Protein AF-A0A5C1B9N8-F1 (afdb_monomer)

Solvent-accessible surface area (backbone atoms only — not comparable to full-atom values): 8175 Å² total; per-residue (Å²): 135,77,63,72,72,57,41,54,53,52,47,54,30,50,49,46,32,36,42,56,24,44,40,38,94,44,55,89,38,58,19,61,51,33,62,48,45,77,75,27,66,92,43,95,54,34,45,59,51,50,43,52,50,53,48,47,37,36,67,51,61,40,86,50,93,94,52,100,62,68,47,25,81,35,67,55,45,78,42,81,78,47,52,44,60,93,49,88,65,59,60,92,45,20,37,51,34,40,38,32,34,30,32,67,98,68,42,79,45,75,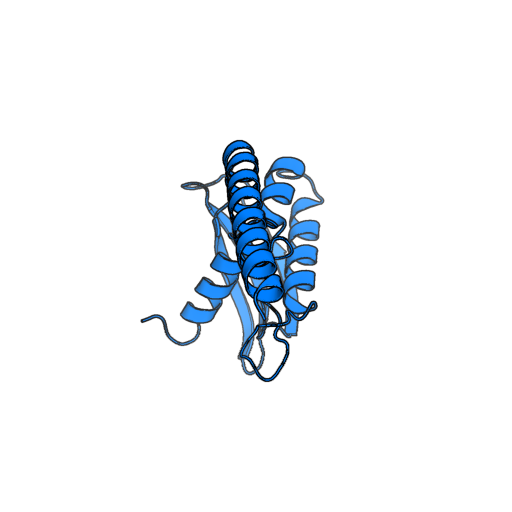50,72,43,70,27,47,44,59,51,7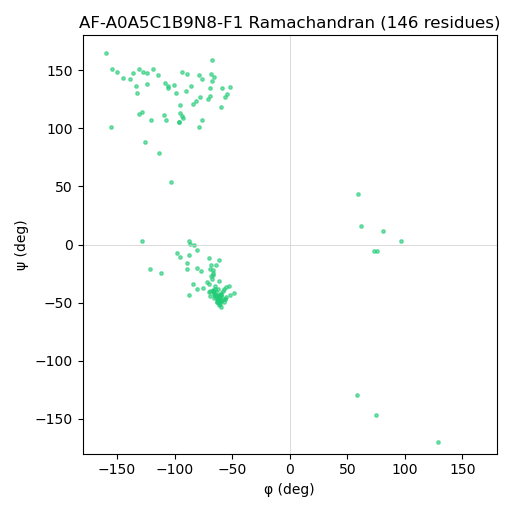4,67,51,50,53,51,42,30,50,52,13,48,54,50,31,54,52,50,54,50,52,53,58,54,54,67,72,76,112

Sequence (148 aa):
MLHGMEAYVQVFESVLGMALGTWFTDLGLGSDLSDLYWRYKGSPWFERLVMMEMIRLSSIPRVQNGFDAPSTPFLAVNRIDSVKVPSFDLKGQKLGIEVRFDLEGMGLWEHVLSVFVSTPEQLARDREQARFHNDKIKRIEGEYAKRE

Secondary structure (DSSP, 8-state):
---THHHHHHHHHHHHHSBTT--TT-TT-SBSHHHHHHHHTTSTTHHHHHHHHHHHHHHS-B--TT-SS-B-TTTTEEEEEEEE-S----BTTEEEEEEEEEETTTEEEEEEEEEE---HHHHHHHHHHHHHHHHHHHHHHHHHTT--

Mean predicted aligned error: 4.63 Å

Structure (mmCIF, N/CA/C/O backbone):
data_AF-A0A5C1B9N8-F1
#
_entry.id   AF-A0A5C1B9N8-F1
#
loop_
_atom_site.group_PDB
_atom_site.id
_atom_site.type_symbol
_atom_site.label_atom_id
_atom_site.label_alt_id
_atom_site.label_comp_id
_atom_site.label_asym_id
_atom_site.label_entity_id
_atom_site.label_seq_id
_atom_site.pdbx_PDB_ins_code
_atom_site.Cartn_x
_atom_site.Cartn_y
_atom_site.Cartn_z
_atom_site.occupancy
_atom_site.B_iso_or_equiv
_atom_site.auth_seq_id
_atom_site.auth_comp_id
_atom_site.auth_asym_id
_atom_site.auth_atom_id
_atom_site.pdbx_PDB_model_num
ATOM 1 N N . MET A 1 1 ? 8.719 -21.807 0.469 1.00 52.25 1 MET A N 1
ATOM 2 C CA . MET A 1 1 ? 8.763 -21.099 -0.825 1.00 52.25 1 MET A CA 1
ATOM 3 C C . MET A 1 1 ? 7.313 -20.893 -1.226 1.00 52.25 1 MET A C 1
ATOM 5 O O . MET A 1 1 ? 6.574 -21.867 -1.175 1.00 52.25 1 MET A O 1
ATOM 9 N N . LEU A 1 2 ? 6.884 -19.650 -1.453 1.00 63.34 2 LEU A N 1
ATOM 10 C CA . LEU A 1 2 ? 5.508 -19.350 -1.866 1.00 63.34 2 LEU A CA 1
ATOM 11 C C . LEU A 1 2 ? 5.435 -19.466 -3.391 1.00 63.34 2 LEU A C 1
ATOM 13 O O . LEU A 1 2 ? 6.359 -19.033 -4.081 1.00 63.34 2 LEU A O 1
ATOM 17 N N . HIS A 1 3 ? 4.383 -20.097 -3.906 1.00 72.12 3 HIS A N 1
ATOM 18 C CA . HIS A 1 3 ? 4.234 -20.402 -5.330 1.00 72.12 3 HIS A CA 1
ATOM 19 C C . HIS A 1 3 ? 2.855 -19.974 -5.836 1.00 72.12 3 HIS A C 1
ATOM 21 O O . HIS A 1 3 ? 1.875 -19.986 -5.092 1.00 72.12 3 HIS A O 1
ATOM 27 N N . GLY A 1 4 ? 2.772 -19.622 -7.122 1.00 80.94 4 GLY A N 1
ATOM 28 C CA . GLY A 1 4 ? 1.508 -19.275 -7.771 1.00 80.94 4 GLY A CA 1
ATOM 29 C C . GLY A 1 4 ? 0.803 -18.095 -7.095 1.00 80.94 4 GLY A C 1
ATOM 30 O O . GLY A 1 4 ? 1.414 -17.059 -6.847 1.00 80.94 4 GLY A O 1
ATOM 31 N N . MET A 1 5 ? -0.483 -18.259 -6.781 1.00 84.81 5 MET A N 1
ATOM 32 C CA . MET A 1 5 ? -1.338 -17.183 -6.261 1.00 84.81 5 MET A CA 1
ATOM 33 C C . MET A 1 5 ? -0.887 -16.589 -4.932 1.00 84.81 5 MET A C 1
ATOM 35 O O . MET A 1 5 ? -1.068 -15.396 -4.698 1.00 84.81 5 MET A O 1
ATOM 39 N N . GLU A 1 6 ? -0.259 -17.389 -4.079 1.00 87.06 6 GLU A N 1
ATOM 40 C CA . GLU A 1 6 ? 0.223 -16.919 -2.781 1.00 87.06 6 GLU A CA 1
ATOM 41 C C . GLU A 1 6 ? 1.367 -15.908 -2.930 1.00 87.06 6 GLU A C 1
ATOM 43 O O . GLU A 1 6 ? 1.502 -14.996 -2.113 1.00 87.06 6 GLU A O 1
ATOM 48 N N . ALA A 1 7 ? 2.156 -16.021 -4.006 1.00 89.00 7 ALA A N 1
ATOM 49 C CA . ALA A 1 7 ? 3.206 -15.056 -4.307 1.00 89.00 7 ALA A CA 1
ATOM 50 C C . ALA A 1 7 ? 2.615 -13.681 -4.653 1.00 89.00 7 ALA A C 1
ATOM 52 O O . ALA A 1 7 ? 3.131 -12.667 -4.188 1.00 89.00 7 ALA A O 1
ATOM 53 N N . TYR A 1 8 ? 1.504 -13.630 -5.397 1.00 91.25 8 TYR A N 1
ATOM 54 C CA . TYR A 1 8 ? 0.820 -12.368 -5.697 1.00 91.25 8 TYR A CA 1
ATOM 55 C C . TYR A 1 8 ? 0.286 -11.695 -4.436 1.00 91.25 8 TYR A C 1
ATOM 57 O O . TYR A 1 8 ? 0.524 -10.505 -4.244 1.00 91.25 8 TYR A O 1
ATOM 65 N N . VAL A 1 9 ? -0.358 -12.454 -3.543 1.00 95.00 9 VAL A N 1
ATOM 66 C CA . VAL A 1 9 ? -0.842 -11.924 -2.257 1.00 95.00 9 VAL A CA 1
ATOM 67 C C . VAL A 1 9 ? 0.310 -11.313 -1.464 1.00 95.00 9 VAL A C 1
ATOM 69 O O . VAL A 1 9 ? 0.229 -10.154 -1.058 1.00 95.00 9 VAL A O 1
ATOM 72 N N . GLN A 1 10 ? 1.418 -12.045 -1.318 1.00 94.00 10 GLN A N 1
ATOM 73 C CA . GLN A 1 10 ? 2.592 -11.545 -0.607 1.00 94.00 10 GLN A CA 1
ATOM 74 C C . GLN A 1 10 ? 3.148 -10.267 -1.248 1.00 94.00 10 GLN A C 1
ATOM 76 O O . GLN A 1 10 ? 3.496 -9.328 -0.528 1.00 94.00 10 GLN A O 1
ATOM 81 N N . VAL A 1 11 ? 3.240 -10.214 -2.581 1.00 93.75 11 VAL A N 1
ATOM 82 C CA . VAL A 1 11 ? 3.715 -9.027 -3.305 1.00 93.75 11 VAL A CA 1
ATOM 83 C C . VAL A 1 11 ? 2.800 -7.838 -3.031 1.00 93.75 11 VAL A C 1
ATOM 85 O O . VAL A 1 11 ? 3.294 -6.784 -2.632 1.00 93.75 11 VAL A O 1
ATOM 88 N N . PHE A 1 12 ? 1.483 -8.000 -3.174 1.00 96.75 12 PHE A N 1
ATOM 89 C CA . PHE A 1 12 ? 0.528 -6.916 -2.953 1.00 96.75 12 PHE A CA 1
ATOM 90 C C . PHE A 1 12 ? 0.582 -6.394 -1.516 1.00 96.75 12 PHE A C 1
ATOM 92 O O . PHE A 1 12 ? 0.683 -5.184 -1.304 1.00 96.75 12 PHE A O 1
ATOM 99 N N . GLU A 1 13 ? 0.585 -7.291 -0.529 1.00 97.88 13 GLU A N 1
ATOM 100 C CA . GLU A 1 13 ? 0.672 -6.921 0.886 1.00 97.88 13 GLU A CA 1
ATOM 101 C C . GLU A 1 13 ? 1.999 -6.243 1.231 1.00 97.88 13 GLU A C 1
ATOM 103 O O . GLU A 1 13 ? 2.011 -5.256 1.967 1.00 97.88 13 GLU A O 1
ATOM 108 N N . SER A 1 14 ? 3.115 -6.731 0.683 1.00 96.00 14 SER A N 1
ATOM 109 C CA . SER A 1 14 ? 4.444 -6.165 0.948 1.00 96.00 14 SER A CA 1
ATOM 110 C C . SER A 1 14 ? 4.597 -4.780 0.329 1.00 96.00 14 SER A C 1
ATOM 112 O O . SER A 1 14 ? 5.092 -3.861 0.978 1.00 96.00 14 SER A O 1
ATOM 114 N N . VAL A 1 15 ? 4.146 -4.607 -0.916 1.00 95.81 15 VAL A N 1
ATOM 115 C CA . VAL A 1 15 ? 4.206 -3.322 -1.621 1.00 95.81 15 VAL A CA 1
ATOM 116 C C . VAL A 1 15 ? 3.329 -2.278 -0.932 1.00 95.81 15 VAL A C 1
ATOM 118 O O . VAL A 1 15 ? 3.779 -1.148 -0.750 1.00 95.81 15 VAL A O 1
ATOM 121 N N . LEU A 1 16 ? 2.105 -2.639 -0.536 1.00 98.00 16 LEU A N 1
ATOM 122 C CA . LEU A 1 16 ? 1.202 -1.720 0.161 1.00 98.00 16 LEU A CA 1
ATOM 123 C C . LEU A 1 16 ? 1.642 -1.437 1.604 1.00 98.00 16 LEU A C 1
ATOM 125 O O . LEU A 1 16 ? 1.424 -0.336 2.106 1.00 98.00 16 LEU A O 1
ATOM 129 N N . GLY A 1 17 ? 2.264 -2.411 2.273 1.00 97.81 17 GLY A N 1
ATOM 130 C CA . GLY A 1 17 ? 2.772 -2.254 3.636 1.00 97.81 17 GLY A CA 1
ATOM 131 C C . GLY A 1 17 ? 4.080 -1.463 3.727 1.00 97.81 17 GLY A C 1
ATOM 132 O O . GLY A 1 17 ? 4.383 -0.888 4.771 1.00 97.81 17 GLY A O 1
ATOM 133 N N . MET A 1 18 ? 4.863 -1.397 2.646 1.00 96.69 18 MET A N 1
ATOM 134 C CA . MET A 1 18 ? 6.100 -0.618 2.602 1.00 96.69 18 MET A CA 1
ATOM 135 C C . MET A 1 18 ? 5.788 0.865 2.391 1.00 96.69 18 MET A C 1
ATOM 137 O O . MET A 1 18 ? 5.540 1.297 1.268 1.00 96.69 18 MET A O 1
ATOM 141 N N . ALA A 1 19 ? 5.829 1.663 3.455 1.00 97.56 19 ALA A N 1
ATOM 142 C CA . ALA A 1 19 ? 5.463 3.073 3.381 1.00 97.56 19 ALA A CA 1
ATOM 143 C C . ALA A 1 19 ? 6.419 3.913 2.513 1.00 97.56 19 ALA A C 1
ATOM 145 O O . ALA A 1 19 ? 7.638 3.717 2.523 1.00 97.56 19 ALA A O 1
ATOM 146 N N . LEU A 1 20 ? 5.870 4.895 1.793 1.00 95.62 20 LEU A N 1
ATOM 147 C CA . LEU A 1 20 ? 6.641 5.811 0.952 1.00 95.62 20 LEU A CA 1
ATOM 148 C C . LEU A 1 20 ? 7.762 6.508 1.744 1.00 95.62 20 LEU A C 1
ATOM 150 O O . LEU A 1 20 ? 7.519 7.084 2.813 1.00 95.62 20 LEU A O 1
ATOM 154 N N . GLY A 1 21 ? 8.985 6.465 1.209 1.00 95.62 21 GLY A N 1
ATOM 155 C CA . GLY A 1 21 ? 10.160 7.128 1.785 1.00 95.62 21 GLY A CA 1
ATOM 156 C C . GLY A 1 21 ? 10.833 6.381 2.933 1.00 95.62 21 GLY A C 1
ATOM 157 O O . GLY A 1 21 ? 11.687 6.957 3.603 1.00 95.62 21 GLY A O 1
ATOM 158 N N . THR A 1 22 ? 10.465 5.118 3.167 1.00 96.44 22 THR A N 1
ATOM 159 C CA . THR A 1 22 ? 11.110 4.248 4.172 1.00 96.44 22 THR A CA 1
ATOM 160 C C . THR A 1 22 ? 12.205 3.351 3.593 1.00 96.44 22 THR A C 1
ATOM 162 O O . THR A 1 22 ? 12.984 2.761 4.339 1.00 96.44 22 THR A O 1
ATOM 165 N N . TRP A 1 23 ? 12.321 3.270 2.264 1.00 93.62 23 TRP A N 1
ATOM 166 C CA . TRP A 1 23 ? 13.356 2.487 1.598 1.00 93.62 23 TRP A CA 1
ATOM 167 C C . TRP A 1 23 ? 14.582 3.347 1.278 1.00 93.62 23 TRP A C 1
ATOM 169 O O . TRP A 1 23 ? 14.545 4.231 0.428 1.00 93.62 23 TRP A O 1
ATOM 179 N N . PHE A 1 24 ? 15.697 3.104 1.967 1.00 92.19 24 PHE A N 1
ATOM 180 C CA . PHE A 1 24 ? 16.845 4.015 1.933 1.00 92.19 24 PHE A CA 1
ATOM 181 C C . PHE A 1 24 ? 17.595 4.058 0.595 1.00 92.19 24 PHE A C 1
ATOM 183 O O . PHE A 1 24 ? 18.300 5.033 0.355 1.00 92.19 24 PHE A O 1
ATOM 190 N N . THR A 1 25 ? 17.496 3.047 -0.277 1.00 89.06 25 THR A N 1
ATOM 191 C CA . THR A 1 25 ? 18.171 3.118 -1.590 1.00 89.06 25 THR A CA 1
ATOM 192 C C . THR A 1 25 ? 17.381 3.952 -2.594 1.00 89.06 25 THR A C 1
ATOM 194 O O . THR A 1 25 ? 17.957 4.424 -3.567 1.00 89.06 25 THR A O 1
ATOM 197 N N . ASP A 1 26 ? 16.082 4.155 -2.358 1.00 89.12 26 ASP A N 1
ATOM 198 C CA . ASP A 1 26 ? 15.225 5.013 -3.171 1.00 89.12 26 ASP A CA 1
ATOM 199 C C . ASP A 1 26 ? 14.041 5.517 -2.334 1.00 89.12 26 ASP A C 1
ATOM 201 O O . ASP A 1 26 ? 13.048 4.823 -2.101 1.00 89.12 26 ASP A O 1
ATOM 205 N N . LEU A 1 27 ? 14.166 6.768 -1.889 1.00 92.69 27 LEU A N 1
ATOM 206 C CA . LEU A 1 27 ? 13.181 7.441 -1.046 1.00 92.69 27 LEU A CA 1
ATOM 207 C C . LEU A 1 27 ? 11.872 7.763 -1.792 1.00 92.69 27 LEU A C 1
ATOM 209 O O . LEU A 1 27 ? 10.891 8.140 -1.156 1.00 92.69 27 LEU A O 1
ATOM 213 N N . GLY A 1 28 ? 11.839 7.629 -3.121 1.00 89.88 28 GLY A N 1
ATOM 214 C CA . GLY A 1 28 ? 10.620 7.743 -3.920 1.00 89.88 28 GLY A CA 1
ATOM 215 C C . GLY A 1 28 ? 9.770 6.469 -3.922 1.00 89.88 28 GLY A C 1
ATOM 216 O O . GLY A 1 28 ? 8.675 6.471 -4.487 1.00 89.88 28 GLY A O 1
ATOM 217 N N . LEU A 1 29 ? 10.244 5.377 -3.307 1.00 89.00 29 LEU A N 1
ATOM 218 C CA . LEU A 1 29 ? 9.532 4.101 -3.283 1.00 89.00 29 LEU A CA 1
ATOM 219 C C . LEU A 1 29 ? 8.658 3.923 -2.050 1.00 89.00 29 LEU A C 1
ATOM 221 O O . LEU A 1 29 ? 8.991 4.337 -0.940 1.00 89.00 29 LEU A O 1
ATOM 225 N N . GLY A 1 30 ? 7.567 3.196 -2.278 1.00 93.38 30 GLY A N 1
ATOM 226 C CA . GLY A 1 30 ? 6.636 2.726 -1.262 1.00 93.38 30 GLY A CA 1
ATOM 227 C C . GLY A 1 30 ? 5.201 3.080 -1.612 1.00 93.38 30 GLY A C 1
ATOM 228 O O . GLY A 1 30 ? 4.905 3.496 -2.741 1.00 93.38 30 GLY A O 1
ATOM 229 N N . SER A 1 31 ? 4.332 2.864 -0.638 1.00 97.44 31 SER A N 1
ATOM 230 C CA . SER A 1 31 ? 2.914 3.146 -0.694 1.00 97.44 31 SER A CA 1
ATOM 231 C C . SER A 1 31 ? 2.515 4.246 0.281 1.00 97.44 31 SER A C 1
ATOM 233 O O . SER A 1 31 ? 3.058 4.343 1.383 1.00 97.44 31 SER A O 1
ATOM 235 N N . ASP A 1 3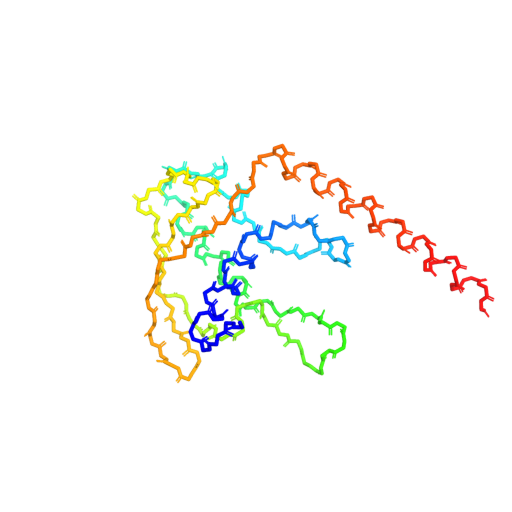2 ? 1.528 5.044 -0.110 1.00 97.69 32 ASP A N 1
ATOM 236 C CA . ASP A 1 32 ? 0.904 6.043 0.760 1.00 97.69 32 ASP A CA 1
ATOM 237 C C . ASP A 1 32 ? -0.184 5.449 1.672 1.00 97.69 32 ASP A C 1
ATOM 239 O O . ASP A 1 32 ? -0.768 6.171 2.479 1.00 97.69 32 ASP A O 1
ATOM 243 N N . LEU A 1 33 ? -0.465 4.138 1.597 1.00 98.56 33 LEU A N 1
ATOM 244 C CA . LEU A 1 33 ? -1.561 3.498 2.335 1.00 98.56 33 LEU A CA 1
ATOM 245 C C . LEU A 1 33 ? -1.546 3.802 3.842 1.00 98.56 33 LEU A C 1
ATOM 247 O O . LEU A 1 33 ? -2.596 4.095 4.414 1.00 98.56 33 LEU A O 1
ATOM 251 N N . SER A 1 34 ? -0.375 3.752 4.486 1.00 98.56 34 SER A N 1
ATOM 252 C CA . SER A 1 34 ? -0.270 4.028 5.926 1.00 98.56 34 SER A CA 1
ATOM 253 C C . SER A 1 34 ? -0.641 5.479 6.259 1.00 98.56 34 SER A C 1
ATOM 255 O O . SER A 1 34 ? -1.414 5.721 7.187 1.00 98.56 34 SER A O 1
ATOM 257 N N . ASP A 1 35 ? -0.167 6.454 5.478 1.00 98.44 35 ASP A N 1
ATOM 258 C CA . ASP A 1 35 ? -0.544 7.863 5.648 1.00 98.44 35 ASP A CA 1
ATOM 259 C C . ASP A 1 35 ? -2.029 8.091 5.354 1.00 98.44 35 ASP A C 1
ATOM 261 O O . ASP A 1 35 ? -2.706 8.802 6.102 1.00 98.44 35 ASP A O 1
ATOM 265 N N . LEU A 1 36 ? -2.552 7.469 4.293 1.00 98.56 36 LEU A N 1
ATOM 266 C CA . LEU A 1 36 ? -3.968 7.530 3.940 1.00 98.56 36 LEU A CA 1
ATOM 267 C C . LEU A 1 36 ? -4.839 6.979 5.071 1.00 98.56 36 LEU A C 1
ATOM 269 O O . LEU A 1 36 ? -5.856 7.586 5.405 1.00 98.56 36 LEU A O 1
ATOM 273 N N . TYR A 1 37 ? -4.432 5.873 5.697 1.00 98.62 37 TYR A N 1
ATOM 274 C CA . TYR A 1 37 ? -5.171 5.268 6.800 1.00 98.62 37 TYR A CA 1
ATOM 275 C C . TYR A 1 37 ? -5.276 6.224 7.986 1.00 98.62 37 TYR A C 1
ATOM 277 O O . TYR A 1 37 ? -6.377 6.514 8.450 1.00 98.62 37 TYR A O 1
ATOM 285 N N . TRP A 1 38 ? -4.160 6.783 8.455 1.00 98.25 38 TRP A N 1
ATOM 286 C CA . TRP A 1 38 ? -4.202 7.659 9.628 1.00 98.25 38 TRP A CA 1
ATOM 287 C C . TRP A 1 38 ? -4.917 8.985 9.378 1.00 98.25 38 TRP A C 1
ATOM 289 O O . TRP A 1 38 ? -5.493 9.539 10.313 1.00 98.25 38 TRP A O 1
ATOM 299 N N . ARG A 1 39 ? -4.925 9.477 8.134 1.00 97.88 39 ARG A N 1
ATOM 300 C CA . ARG A 1 39 ? -5.604 10.729 7.769 1.00 97.88 39 ARG A CA 1
ATOM 301 C C . ARG A 1 39 ? -7.091 10.556 7.472 1.00 97.88 39 ARG A C 1
ATOM 303 O O . ARG A 1 39 ? -7.859 11.474 7.740 1.00 97.88 39 ARG A O 1
ATOM 310 N N . TYR A 1 40 ? -7.489 9.418 6.904 1.00 98.19 40 TYR A N 1
ATOM 311 C CA . TYR A 1 40 ? -8.820 9.252 6.314 1.00 98.19 40 TYR A CA 1
ATOM 312 C C . TYR A 1 40 ? -9.593 8.025 6.809 1.00 98.19 40 TYR A C 1
ATOM 314 O O . TYR A 1 40 ? -10.704 7.816 6.331 1.00 98.19 40 TYR A O 1
ATOM 322 N N . LYS A 1 41 ? -9.096 7.213 7.753 1.00 96.38 41 LYS A N 1
ATOM 323 C CA . LYS A 1 41 ? -9.892 6.094 8.300 1.00 96.38 41 LYS A CA 1
ATOM 324 C C . LYS A 1 41 ? -11.270 6.564 8.790 1.00 96.38 41 LYS A C 1
ATOM 326 O O . LYS A 1 41 ? -11.388 7.603 9.437 1.00 96.38 41 LYS A O 1
ATOM 331 N N . GLY A 1 42 ? -12.316 5.810 8.456 1.00 93.19 42 GLY A N 1
ATOM 332 C CA . GLY A 1 42 ? -13.712 6.176 8.728 1.00 93.19 42 GLY A CA 1
ATOM 333 C C . GLY A 1 42 ? -14.297 7.258 7.808 1.00 93.19 42 GLY A C 1
ATOM 334 O O . GLY A 1 42 ? -15.490 7.539 7.885 1.00 93.19 42 GLY A O 1
ATOM 335 N N . SER A 1 43 ? -13.499 7.859 6.922 1.00 96.81 43 SER A N 1
ATOM 336 C CA . SER A 1 43 ? -13.978 8.796 5.904 1.00 96.81 43 SER A CA 1
ATOM 337 C C . SER A 1 43 ? -14.608 8.048 4.722 1.00 96.81 43 SER A C 1
ATOM 339 O O . SER A 1 43 ? -14.067 7.016 4.314 1.00 96.81 43 SER A O 1
ATOM 341 N N . PRO A 1 44 ? -15.651 8.603 4.069 1.00 95.81 44 PRO A N 1
ATOM 342 C CA . PRO A 1 44 ? -16.186 8.047 2.820 1.00 95.81 44 PRO A CA 1
ATOM 343 C C . PRO A 1 44 ? -15.164 8.032 1.668 1.00 95.81 44 PRO A C 1
ATOM 345 O O . PRO A 1 44 ? -15.387 7.382 0.652 1.00 95.81 44 PRO A O 1
ATOM 348 N N . TRP A 1 45 ? -14.041 8.743 1.807 1.00 96.88 45 TRP A N 1
ATOM 349 C CA . TRP A 1 45 ? -13.002 8.824 0.780 1.00 96.88 45 TRP A CA 1
ATOM 350 C C . TRP A 1 45 ? -11.933 7.737 0.886 1.00 96.88 45 TRP A C 1
ATOM 352 O O . TRP A 1 45 ? -11.189 7.549 -0.076 1.00 96.88 45 TRP A O 1
ATOM 362 N N . PHE A 1 46 ? -11.824 7.037 2.022 1.00 98.00 46 PHE A N 1
ATOM 363 C CA . PHE A 1 46 ? -10.682 6.157 2.277 1.00 98.00 46 PHE A CA 1
ATOM 364 C C . PHE A 1 46 ? -10.544 5.056 1.227 1.00 98.00 46 PHE A C 1
ATOM 366 O O . PHE A 1 46 ? -9.506 4.963 0.583 1.00 98.00 46 PHE A O 1
ATOM 373 N N . GLU A 1 47 ? -11.597 4.274 0.990 1.00 98.06 47 GLU A N 1
ATOM 374 C CA . GLU A 1 47 ? -11.568 3.170 0.022 1.00 98.06 47 GLU A CA 1
ATOM 375 C C . GLU A 1 47 ? -11.202 3.656 -1.386 1.00 98.06 47 GLU A C 1
ATOM 377 O O . GLU A 1 47 ? -10.398 3.036 -2.084 1.00 98.06 47 GLU A O 1
ATOM 382 N N . ARG A 1 48 ? -11.724 4.824 -1.786 1.00 98.06 48 ARG A N 1
ATOM 383 C CA . ARG A 1 48 ? -11.412 5.430 -3.083 1.00 98.06 48 ARG A CA 1
ATOM 384 C C . ARG A 1 48 ? -9.951 5.868 -3.173 1.00 98.06 48 ARG A C 1
ATOM 386 O O . ARG A 1 48 ? -9.338 5.687 -4.221 1.00 98.06 48 ARG A O 1
ATOM 393 N N . LEU A 1 49 ? -9.393 6.426 -2.100 1.00 98.56 49 LEU A N 1
ATOM 394 C CA . LEU A 1 49 ? -7.980 6.802 -2.027 1.00 98.56 49 LEU A CA 1
ATOM 395 C C . LEU A 1 49 ? -7.071 5.567 -2.074 1.00 98.56 49 LEU A C 1
ATOM 397 O O . LEU A 1 49 ? -6.095 5.574 -2.819 1.00 98.56 49 LEU A O 1
ATOM 401 N N . VAL A 1 50 ? -7.428 4.490 -1.368 1.00 98.38 50 VAL A N 1
ATOM 402 C CA . VAL A 1 50 ? -6.708 3.207 -1.437 1.00 98.38 50 VAL A CA 1
ATOM 403 C C . VAL A 1 50 ? -6.746 2.630 -2.853 1.00 98.38 50 VAL A C 1
ATOM 405 O O . VAL A 1 50 ? -5.716 2.204 -3.369 1.00 98.38 50 VAL A O 1
ATOM 408 N N . MET A 1 51 ? -7.899 2.674 -3.523 1.00 98.56 51 MET A N 1
ATOM 409 C CA . MET A 1 51 ? -8.012 2.250 -4.920 1.00 98.56 51 MET A CA 1
ATOM 410 C C . MET A 1 51 ? -7.102 3.071 -5.842 1.00 98.56 51 MET A C 1
ATOM 412 O O . MET A 1 51 ? -6.402 2.497 -6.670 1.00 98.56 51 MET A O 1
ATOM 416 N N . MET A 1 52 ? -7.076 4.401 -5.698 1.00 98.31 52 MET A N 1
ATOM 417 C CA . MET A 1 52 ? -6.185 5.259 -6.495 1.00 98.31 52 MET A CA 1
ATOM 418 C C . MET A 1 52 ? -4.710 4.951 -6.240 1.00 98.31 52 MET A C 1
ATOM 420 O O . MET A 1 52 ? -3.918 4.933 -7.180 1.00 98.31 52 MET A O 1
ATOM 424 N N . GLU A 1 53 ? -4.349 4.660 -4.994 1.00 98.00 53 GLU A N 1
ATOM 425 C CA . GLU A 1 53 ? -2.996 4.254 -4.639 1.00 98.00 53 GLU A CA 1
ATOM 426 C C . GLU A 1 53 ? -2.605 2.919 -5.292 1.00 98.00 53 GLU A C 1
ATOM 428 O O . GLU A 1 53 ? -1.533 2.804 -5.886 1.00 98.00 53 GLU A O 1
ATOM 433 N N . MET A 1 54 ? -3.491 1.923 -5.282 1.00 98.12 54 MET A N 1
ATOM 434 C CA . MET A 1 54 ? -3.239 0.662 -5.984 1.00 98.12 54 MET A CA 1
ATOM 435 C C . MET A 1 54 ? -3.165 0.855 -7.513 1.00 98.12 54 MET A C 1
ATOM 437 O O . MET A 1 54 ? -2.332 0.229 -8.170 1.00 98.12 54 MET A O 1
ATOM 441 N N . ILE A 1 55 ? -3.967 1.759 -8.096 1.00 97.69 55 ILE A N 1
ATOM 442 C CA . ILE A 1 55 ? -3.873 2.117 -9.525 1.00 97.69 55 ILE A CA 1
ATOM 443 C C . ILE A 1 55 ? -2.502 2.733 -9.822 1.00 97.69 55 ILE A C 1
ATOM 445 O O . ILE A 1 55 ? -1.847 2.332 -10.785 1.00 97.69 55 ILE A O 1
ATOM 449 N N . ARG A 1 56 ? -2.033 3.665 -8.982 1.00 96.06 56 ARG A N 1
ATOM 450 C CA . ARG A 1 56 ? -0.698 4.270 -9.099 1.00 96.06 56 ARG A CA 1
ATOM 451 C C . ARG A 1 56 ? 0.391 3.196 -9.086 1.00 96.06 56 ARG A C 1
ATOM 453 O O . ARG A 1 56 ? 1.265 3.206 -9.950 1.00 96.06 56 ARG A O 1
ATOM 460 N N . LEU A 1 57 ? 0.309 2.249 -8.153 1.00 95.50 57 LEU A N 1
ATOM 461 C CA . LEU A 1 57 ? 1.238 1.120 -8.029 1.00 95.50 57 LEU A CA 1
ATOM 462 C C . LEU A 1 57 ? 1.160 0.125 -9.199 1.00 95.50 57 LEU A C 1
ATOM 464 O O . LEU A 1 57 ? 2.127 -0.591 -9.442 1.00 95.50 57 LEU A O 1
ATOM 468 N N . SER A 1 58 ? 0.050 0.097 -9.935 1.00 95.31 58 SER A N 1
ATOM 469 C CA . SER A 1 58 ? -0.113 -0.727 -11.144 1.00 95.31 58 SER A CA 1
ATOM 470 C C . SER A 1 58 ? 0.336 -0.005 -12.414 1.00 95.31 58 SER A C 1
ATOM 472 O O . SER A 1 58 ? 0.650 -0.659 -13.399 1.00 95.31 58 SER A O 1
ATOM 474 N N . SER A 1 59 ? 0.393 1.331 -12.395 1.00 92.69 59 SER A N 1
ATOM 475 C CA . SER A 1 59 ? 0.558 2.148 -13.609 1.00 92.69 59 SER A CA 1
ATOM 476 C C . SER A 1 59 ? 1.896 2.872 -13.707 1.00 92.69 59 SER A C 1
ATOM 478 O O . SER A 1 59 ? 2.304 3.229 -14.808 1.00 92.69 59 SER A O 1
ATOM 480 N N . ILE A 1 60 ? 2.569 3.149 -12.585 1.00 88.94 60 ILE A N 1
ATOM 481 C CA . ILE A 1 60 ? 3.832 3.895 -12.591 1.00 88.94 60 ILE A CA 1
ATOM 482 C C . ILE A 1 60 ? 5.000 2.905 -12.568 1.00 88.94 60 ILE A C 1
ATOM 484 O O . ILE A 1 60 ? 5.262 2.301 -11.519 1.00 88.94 60 ILE A O 1
ATOM 488 N N . PRO A 1 61 ? 5.701 2.717 -13.702 1.00 84.06 61 PRO A N 1
ATOM 489 C CA . PRO A 1 61 ? 6.838 1.820 -13.762 1.00 84.06 61 PRO A CA 1
ATOM 490 C C . PRO A 1 61 ? 8.001 2.378 -12.946 1.00 84.06 61 PRO A C 1
ATOM 492 O O . PRO A 1 61 ? 8.221 3.589 -12.863 1.00 84.06 61 PRO A O 1
ATOM 495 N N . ARG A 1 62 ? 8.766 1.471 -12.351 1.00 77.31 62 ARG A N 1
ATOM 496 C CA . ARG A 1 62 ? 9.978 1.772 -11.598 1.00 77.31 62 ARG A CA 1
ATOM 497 C C . ARG A 1 62 ? 11.182 1.366 -12.430 1.00 77.31 62 ARG A C 1
ATOM 499 O O . ARG A 1 62 ? 11.204 0.288 -13.021 1.00 77.31 62 ARG A O 1
ATOM 506 N N . VAL A 1 63 ? 12.191 2.230 -12.456 1.00 68.12 63 VAL A N 1
ATOM 507 C CA . VAL A 1 63 ? 13.501 1.875 -13.000 1.00 68.12 63 VAL A CA 1
ATOM 508 C C . VAL A 1 63 ? 14.181 1.002 -11.953 1.00 68.12 63 VAL A C 1
ATOM 510 O O . VAL A 1 63 ? 14.548 1.483 -10.885 1.00 68.12 63 VAL A O 1
ATOM 513 N N . GLN A 1 64 ? 14.290 -0.296 -12.219 1.00 63.75 64 GLN A N 1
ATOM 514 C CA . GLN A 1 64 ? 15.067 -1.193 -11.374 1.00 63.75 64 GLN A CA 1
ATOM 515 C C . GLN A 1 64 ? 16.468 -1.336 -11.960 1.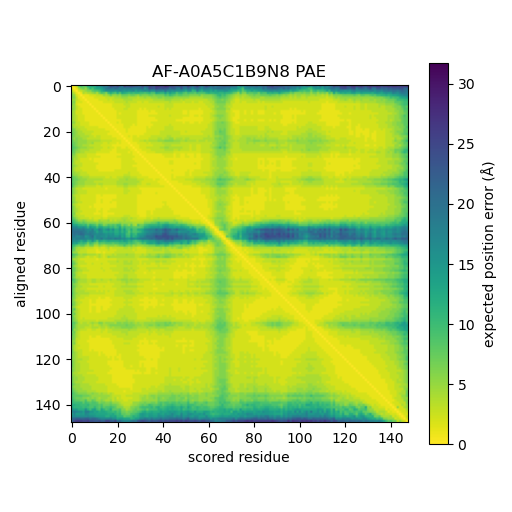00 63.75 64 GLN A C 1
ATOM 517 O O . GLN A 1 64 ? 16.636 -1.807 -13.083 1.00 63.75 64 GLN A O 1
ATOM 522 N N . ASN A 1 65 ? 17.480 -0.956 -11.182 1.00 58.50 65 ASN A N 1
ATOM 523 C CA . ASN A 1 65 ? 18.869 -1.227 -11.537 1.00 58.50 65 ASN A CA 1
ATOM 524 C C . ASN A 1 65 ? 19.057 -2.748 -11.672 1.00 58.50 65 ASN A C 1
ATOM 526 O O . ASN A 1 65 ? 18.854 -3.479 -10.704 1.00 58.50 65 ASN A O 1
ATOM 530 N N . GLY A 1 66 ? 19.429 -3.214 -12.867 1.00 57.66 66 GLY A N 1
ATOM 531 C CA . GLY A 1 66 ? 19.680 -4.632 -13.152 1.00 57.66 66 GLY A CA 1
ATOM 532 C C . GLY A 1 66 ? 18.518 -5.419 -13.771 1.00 57.66 66 GLY A C 1
ATOM 533 O O . GLY A 1 66 ? 18.685 -6.615 -13.990 1.00 57.66 66 GLY A O 1
ATOM 534 N N . PHE A 1 67 ? 17.379 -4.787 -14.079 1.00 59.38 67 PHE A N 1
ATOM 535 C CA . PHE A 1 67 ? 16.343 -5.380 -14.935 1.00 59.38 67 PHE A CA 1
ATOM 536 C C . PHE A 1 67 ? 16.317 -4.686 -16.300 1.00 59.38 67 PHE A C 1
ATOM 538 O O . PHE A 1 67 ? 16.406 -3.462 -16.377 1.00 59.38 67 PHE A O 1
ATOM 545 N N . ASP A 1 68 ? 16.154 -5.470 -17.368 1.00 59.50 68 ASP A N 1
ATOM 546 C CA . ASP A 1 68 ? 16.184 -4.977 -18.754 1.00 59.50 68 ASP A CA 1
ATOM 547 C C . ASP A 1 68 ? 14.982 -4.084 -19.115 1.00 59.50 68 ASP A C 1
ATOM 549 O O . ASP A 1 68 ? 15.035 -3.340 -20.095 1.00 59.50 68 ASP A O 1
ATOM 553 N N . ALA A 1 69 ? 13.898 -4.129 -18.328 1.00 69.88 69 ALA A N 1
ATOM 554 C CA . ALA A 1 69 ? 12.687 -3.349 -18.567 1.00 69.88 69 ALA A CA 1
ATOM 555 C C . ALA A 1 69 ? 12.101 -2.758 -17.268 1.00 69.88 69 ALA A C 1
ATOM 557 O O . ALA A 1 69 ? 12.094 -3.432 -16.233 1.00 69.88 69 ALA A O 1
ATOM 558 N N . PRO A 1 70 ? 11.561 -1.523 -17.309 1.00 73.19 70 PRO A N 1
ATOM 559 C CA . PRO A 1 70 ? 10.809 -0.951 -16.197 1.00 73.19 70 PRO A CA 1
ATOM 560 C C . PRO A 1 70 ? 9.599 -1.823 -15.837 1.00 73.19 70 PRO A C 1
ATOM 562 O O . PRO A 1 70 ? 8.847 -2.232 -16.720 1.00 73.19 70 PRO A O 1
ATOM 565 N N . SER A 1 71 ? 9.380 -2.065 -14.545 1.00 84.50 71 SER A N 1
ATOM 566 C CA . SER A 1 71 ? 8.263 -2.872 -14.038 1.00 84.50 71 SER A CA 1
ATOM 567 C C . SER A 1 71 ? 7.427 -2.080 -13.033 1.00 84.50 71 SER A C 1
ATOM 569 O O . SER A 1 71 ? 7.938 -1.208 -12.323 1.00 84.50 71 SER A O 1
ATOM 571 N N . THR A 1 72 ? 6.120 -2.334 -12.980 1.00 90.38 72 THR A N 1
ATOM 572 C CA . THR A 1 72 ? 5.240 -1.712 -11.983 1.00 90.38 72 THR A CA 1
ATOM 573 C C . THR A 1 72 ? 5.208 -2.583 -10.720 1.00 90.38 72 THR A C 1
ATOM 575 O O . THR A 1 72 ? 5.321 -3.807 -10.806 1.00 90.38 72 THR A O 1
ATOM 578 N N . PRO A 1 73 ? 5.071 -1.994 -9.518 1.00 91.62 73 PRO A N 1
ATOM 579 C CA . PRO A 1 73 ? 4.946 -2.760 -8.274 1.00 91.62 73 PRO A CA 1
ATOM 580 C C . PRO A 1 73 ? 3.848 -3.821 -8.293 1.00 91.62 73 PRO A C 1
ATOM 582 O O . PRO A 1 73 ? 4.003 -4.881 -7.693 1.00 91.62 73 PRO A O 1
ATOM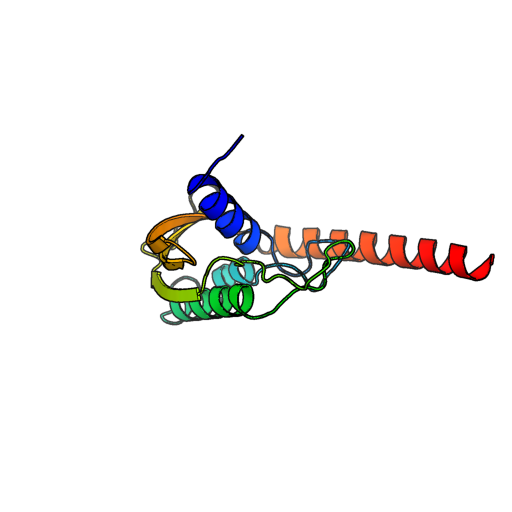 585 N N . PHE A 1 74 ? 2.740 -3.528 -8.972 1.00 93.12 74 PHE A N 1
ATOM 586 C CA . PHE A 1 74 ? 1.619 -4.439 -9.187 1.00 93.12 74 PHE A CA 1
ATOM 587 C C . PHE A 1 74 ? 1.655 -4.999 -10.619 1.00 93.12 74 PHE A C 1
ATOM 589 O O . PHE A 1 74 ? 0.676 -4.905 -11.349 1.00 93.12 74 PHE A O 1
ATOM 596 N N . LEU A 1 75 ? 2.793 -5.579 -11.023 1.00 88.94 75 LEU A N 1
ATOM 597 C CA . LEU A 1 75 ? 3.084 -5.955 -12.415 1.00 88.94 75 LEU A CA 1
ATOM 598 C C . LEU A 1 75 ? 1.969 -6.741 -13.121 1.00 88.94 75 LEU A C 1
ATOM 600 O O . LEU A 1 75 ? 1.680 -6.469 -14.276 1.00 88.94 75 LEU A O 1
ATOM 604 N N . ALA A 1 76 ? 1.339 -7.696 -12.435 1.00 91.00 76 ALA A N 1
ATOM 605 C CA . ALA A 1 76 ? 0.314 -8.552 -13.033 1.00 91.00 76 ALA A CA 1
ATOM 606 C C . ALA A 1 76 ? -1.109 -7.974 -12.963 1.00 91.00 76 ALA A C 1
ATOM 608 O O . ALA A 1 76 ? -2.051 -8.666 -13.332 1.00 91.00 76 ALA A O 1
ATOM 609 N N . VAL A 1 77 ? -1.308 -6.761 -12.439 1.00 95.75 77 VAL A N 1
ATOM 610 C CA . VAL A 1 77 ? -2.642 -6.163 -12.290 1.00 95.75 77 VAL A CA 1
ATOM 611 C C . VAL A 1 77 ? -2.964 -5.322 -13.522 1.00 95.75 77 VAL A C 1
ATOM 613 O O . VAL A 1 77 ? -2.438 -4.225 -13.691 1.00 95.75 77 VAL A O 1
ATOM 616 N N . ASN A 1 78 ? -3.889 -5.807 -14.351 1.00 95.25 78 ASN A N 1
ATOM 617 C CA . ASN A 1 78 ? -4.385 -5.082 -15.522 1.00 95.25 78 ASN A CA 1
ATOM 618 C C . ASN A 1 78 ? -5.445 -4.043 -15.149 1.00 95.25 78 ASN A C 1
ATOM 620 O O . ASN A 1 78 ? -5.506 -2.959 -15.734 1.00 95.25 78 ASN A O 1
ATOM 624 N N . ARG A 1 79 ? -6.316 -4.377 -14.189 1.00 96.88 79 ARG A N 1
ATOM 625 C CA . ARG A 1 79 ? -7.401 -3.495 -13.747 1.00 96.88 79 ARG A CA 1
ATOM 626 C C . ARG A 1 79 ? -7.743 -3.720 -12.284 1.00 96.88 79 ARG A C 1
ATOM 628 O O . ARG A 1 79 ? -7.676 -4.833 -11.774 1.00 96.88 79 ARG A O 1
ATOM 635 N N . ILE A 1 80 ? -8.164 -2.645 -11.628 1.00 97.88 80 ILE A N 1
ATOM 636 C CA . ILE A 1 80 ? -8.706 -2.679 -10.273 1.00 97.88 80 ILE A CA 1
ATOM 637 C C . ILE A 1 80 ? -10.196 -2.392 -10.371 1.00 97.88 80 ILE A C 1
ATOM 639 O O . ILE A 1 80 ? -10.584 -1.277 -10.716 1.00 97.88 80 ILE A O 1
ATOM 643 N N . ASP A 1 81 ? -11.017 -3.398 -10.085 1.00 97.19 81 ASP A N 1
ATOM 644 C CA . ASP A 1 81 ? -12.472 -3.307 -10.214 1.00 97.19 81 ASP A CA 1
ATOM 645 C C . ASP A 1 81 ? -13.099 -2.750 -8.935 1.00 97.19 81 ASP A C 1
ATOM 647 O O . ASP A 1 81 ? -13.973 -1.884 -8.995 1.00 97.19 81 ASP A O 1
ATOM 651 N N . SER A 1 82 ? -1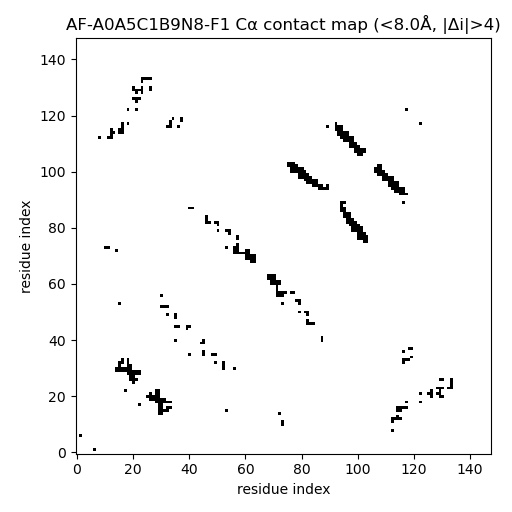2.649 -3.214 -7.765 1.00 97.94 82 SER A N 1
ATOM 652 C CA . SER A 1 82 ? -13.144 -2.708 -6.484 1.00 97.94 82 SER A CA 1
ATOM 653 C C . SER A 1 82 ? -12.150 -2.873 -5.342 1.00 97.94 82 SER A C 1
ATOM 655 O O . SER A 1 82 ? -11.383 -3.834 -5.305 1.00 97.94 82 SER A O 1
ATOM 657 N N . VAL A 1 83 ? -12.250 -1.961 -4.378 1.00 98.38 83 VAL A N 1
ATOM 658 C CA . VAL A 1 83 ? -11.567 -1.996 -3.083 1.00 98.38 83 VAL A CA 1
ATOM 659 C C . VAL A 1 83 ? -12.605 -1.695 -2.010 1.00 98.38 83 VAL A C 1
ATOM 661 O O . VAL A 1 83 ? -13.338 -0.716 -2.149 1.00 98.38 83 VAL A O 1
ATOM 664 N N . LYS A 1 84 ? -12.669 -2.520 -0.962 1.00 98.25 84 LYS A N 1
ATOM 665 C CA . LYS A 1 84 ? -13.532 -2.304 0.205 1.00 98.25 84 LYS A CA 1
ATOM 666 C C . LYS A 1 84 ? -12.781 -2.577 1.499 1.00 98.25 84 LYS A C 1
ATOM 668 O O . LYS A 1 84 ? -11.903 -3.435 1.554 1.00 98.25 84 LYS A O 1
ATOM 673 N N . VAL A 1 85 ? -13.136 -1.851 2.547 1.00 97.75 85 VAL A N 1
ATOM 674 C CA . VAL A 1 85 ? -12.514 -1.932 3.869 1.00 97.75 85 VAL A CA 1
ATOM 675 C C . VAL A 1 85 ? -13.638 -2.186 4.876 1.00 97.75 85 VAL A C 1
ATOM 677 O O . VAL A 1 85 ? -14.226 -1.241 5.402 1.00 97.75 85 VAL A O 1
ATOM 680 N N . PRO A 1 86 ? -13.985 -3.462 5.135 1.00 94.75 86 PRO A N 1
ATOM 681 C CA . PRO A 1 86 ? -15.170 -3.815 5.921 1.00 94.75 86 PRO A CA 1
ATOM 682 C C . PRO A 1 86 ? -15.060 -3.399 7.394 1.00 94.75 86 PRO A C 1
ATOM 684 O O . PRO A 1 86 ? -16.070 -3.196 8.065 1.00 94.75 86 PRO A O 1
ATOM 687 N N . SER A 1 87 ? -13.837 -3.268 7.909 1.00 96.25 87 SER A N 1
ATOM 688 C CA . SER A 1 87 ? -13.555 -2.678 9.214 1.00 96.25 87 SER A CA 1
ATOM 689 C C . SER A 1 87 ? -12.243 -1.902 9.158 1.00 96.25 87 SER A C 1
ATOM 691 O O . SER A 1 87 ? -11.283 -2.323 8.513 1.00 96.25 87 SER A O 1
ATOM 693 N N . PHE A 1 88 ? -12.203 -0.779 9.873 1.00 97.12 88 PHE A N 1
ATOM 694 C CA . PHE A 1 88 ? -10.993 0.013 10.084 1.00 97.12 88 PHE A CA 1
ATOM 695 C C . PHE A 1 88 ? -10.172 -0.471 11.287 1.00 97.12 88 PHE A C 1
ATOM 697 O O . PHE A 1 88 ? -9.137 0.116 11.589 1.00 97.12 88 PHE A O 1
ATOM 704 N N . ASP A 1 89 ? -10.610 -1.518 11.987 1.00 97.00 89 ASP A N 1
ATOM 705 C CA . ASP A 1 89 ? -9.882 -2.059 13.129 1.00 97.00 89 ASP A CA 1
ATOM 706 C C . ASP A 1 89 ? -8.612 -2.775 12.671 1.00 97.00 89 ASP A C 1
ATOM 708 O O . ASP A 1 89 ? -8.645 -3.713 11.870 1.00 97.00 89 ASP A O 1
ATOM 712 N N . LEU A 1 90 ? -7.474 -2.371 13.235 1.00 98.00 90 LEU A N 1
ATOM 713 C CA . LEU A 1 90 ? -6.201 -3.027 12.968 1.00 98.00 90 LEU A CA 1
ATOM 714 C C . LEU A 1 90 ? -6.034 -4.251 13.868 1.00 98.00 90 LEU A C 1
ATOM 716 O O . LEU A 1 90 ? -5.960 -4.132 15.093 1.00 98.00 90 LEU A O 1
ATOM 720 N N . LYS A 1 91 ? -5.866 -5.429 13.266 1.00 97.44 91 LYS A N 1
ATOM 721 C CA . LYS A 1 91 ? -5.499 -6.656 13.986 1.00 97.44 91 LYS A CA 1
ATOM 722 C C . LYS A 1 91 ? -3.992 -6.844 13.902 1.00 97.44 91 LYS A C 1
ATOM 724 O O . LYS A 1 91 ? -3.463 -7.172 12.847 1.00 97.44 91 LYS A O 1
ATOM 729 N N . GLY A 1 92 ? -3.284 -6.576 15.000 1.00 96.50 92 GLY A N 1
ATOM 730 C CA . GLY A 1 92 ? -1.817 -6.630 15.011 1.00 96.50 92 GLY A CA 1
ATOM 731 C C . GLY A 1 92 ? -1.181 -5.666 14.002 1.00 96.50 92 GLY A C 1
ATOM 732 O O . GLY A 1 92 ? -0.273 -6.060 13.279 1.00 96.50 92 GLY A O 1
ATOM 733 N N . GLN A 1 93 ? -1.693 -4.428 13.922 1.00 97.56 93 GLN A N 1
ATOM 734 C CA . GLN A 1 93 ? -1.314 -3.411 12.922 1.00 97.56 93 GLN A CA 1
ATOM 735 C C . GLN A 1 93 ? -1.611 -3.797 11.464 1.00 97.56 93 GLN A C 1
ATOM 737 O O . GLN A 1 93 ? -1.115 -3.146 10.552 1.00 97.56 93 GLN A O 1
ATOM 742 N N . LYS A 1 94 ? -2.441 -4.815 11.216 1.00 98.31 94 LYS A N 1
ATOM 743 C CA . LYS A 1 94 ? -2.869 -5.173 9.863 1.00 98.31 94 LYS A CA 1
ATOM 744 C C . LYS A 1 94 ? -4.312 -4.766 9.594 1.00 98.31 94 LYS A C 1
ATOM 746 O O . LYS A 1 94 ? -5.190 -5.016 10.422 1.00 98.31 94 LYS A O 1
ATOM 751 N N . LEU A 1 95 ? -4.531 -4.162 8.432 1.00 98.56 95 LEU A N 1
ATOM 752 C CA . LEU A 1 95 ? -5.830 -3.778 7.898 1.00 98.56 95 LEU A CA 1
ATOM 753 C C . LEU A 1 95 ? -6.305 -4.828 6.889 1.00 98.56 95 LEU A C 1
ATOM 755 O O . LEU A 1 95 ? -5.558 -5.198 5.983 1.00 98.56 95 LEU A O 1
ATOM 759 N N . GLY A 1 96 ? -7.548 -5.284 7.043 1.00 98.50 96 GLY A N 1
ATOM 760 C CA . GLY A 1 96 ? -8.209 -6.138 6.060 1.00 98.50 96 GLY A CA 1
ATOM 761 C C . GLY A 1 96 ? -8.774 -5.307 4.910 1.00 98.50 96 GLY A C 1
ATOM 762 O O . GLY A 1 96 ? -9.564 -4.395 5.152 1.00 98.50 96 GLY A O 1
ATOM 763 N N . ILE A 1 97 ? -8.380 -5.619 3.676 1.00 98.62 97 ILE A N 1
ATOM 764 C CA . ILE A 1 97 ? -8.832 -4.922 2.468 1.00 98.62 97 ILE A CA 1
ATOM 765 C C . ILE A 1 97 ? -9.352 -5.958 1.474 1.00 98.62 97 ILE A C 1
ATOM 767 O O . ILE A 1 97 ? -8.588 -6.774 0.963 1.00 98.62 97 ILE A O 1
ATOM 771 N N . GLU A 1 98 ? -10.647 -5.924 1.188 1.00 98.62 98 GLU A N 1
ATOM 772 C CA . GLU A 1 98 ? -11.254 -6.747 0.145 1.00 98.62 98 GLU A CA 1
ATOM 773 C C . GLU A 1 98 ? -10.951 -6.123 -1.216 1.00 98.62 98 GLU A C 1
ATOM 775 O O . GLU A 1 98 ? -11.210 -4.937 -1.445 1.00 98.62 98 GLU A O 1
ATOM 780 N N . VAL A 1 99 ? -10.402 -6.920 -2.126 1.00 98.50 99 VAL A N 1
ATOM 781 C CA . VAL A 1 99 ? -10.006 -6.474 -3.458 1.00 98.50 99 VAL A CA 1
ATOM 782 C C . VAL A 1 99 ? -10.600 -7.361 -4.535 1.00 98.50 99 VAL A C 1
ATOM 784 O O . VAL A 1 99 ? -10.766 -8.567 -4.355 1.00 98.50 99 VAL A O 1
ATOM 787 N N . ARG A 1 100 ? -10.878 -6.739 -5.679 1.00 98.31 100 ARG A N 1
ATOM 788 C CA . ARG A 1 100 ? -11.241 -7.410 -6.924 1.00 98.31 100 ARG A CA 1
ATOM 789 C C . ARG A 1 100 ? -10.378 -6.839 -8.037 1.00 98.31 100 ARG A C 1
ATOM 791 O O . ARG A 1 100 ? -10.514 -5.660 -8.375 1.00 98.31 100 ARG A O 1
ATOM 798 N N . PHE A 1 101 ? -9.481 -7.658 -8.567 1.00 97.81 101 PHE A N 1
ATOM 799 C CA . PHE A 1 101 ? -8.521 -7.289 -9.603 1.00 97.81 101 PHE A CA 1
ATOM 800 C C . PHE A 1 101 ? -8.749 -8.122 -10.861 1.00 97.81 101 PHE A C 1
ATOM 802 O O . PHE A 1 101 ? -9.186 -9.264 -10.783 1.00 97.81 101 PHE A O 1
ATOM 809 N N . ASP A 1 102 ? -8.418 -7.560 -12.014 1.00 97.06 102 ASP A N 1
ATOM 810 C CA . ASP A 1 102 ? -8.190 -8.317 -13.241 1.00 97.06 102 ASP A CA 1
ATOM 811 C C . ASP A 1 102 ? -6.685 -8.566 -13.361 1.00 97.06 102 ASP A C 1
ATOM 813 O O . ASP A 1 102 ? -5.906 -7.613 -13.480 1.00 97.06 102 ASP A O 1
ATOM 817 N N . LEU A 1 103 ? -6.278 -9.829 -13.252 1.00 95.50 103 LEU A N 1
ATOM 818 C CA . LEU A 1 103 ? -4.883 -10.244 -13.279 1.00 95.50 103 LEU A CA 1
ATOM 819 C C . LEU A 1 103 ? -4.498 -10.797 -14.652 1.00 95.50 103 LEU A C 1
ATOM 821 O O . LEU A 1 103 ? -5.219 -11.598 -15.253 1.00 95.50 103 LEU A O 1
ATOM 825 N N . GLU A 1 104 ? -3.319 -10.414 -15.131 1.00 92.19 104 GLU A N 1
ATOM 826 C CA . GLU A 1 104 ? -2.778 -10.876 -16.403 1.00 92.19 104 GLU A CA 1
ATOM 827 C C . GLU A 1 104 ? -2.701 -12.409 -16.454 1.00 92.19 104 GLU A C 1
ATOM 829 O O . GLU A 1 104 ? -2.179 -13.065 -15.553 1.00 92.19 104 GLU A O 1
ATOM 834 N N . GLY A 1 105 ? -3.278 -12.990 -17.508 1.00 91.19 105 GLY A N 1
ATOM 835 C CA . GLY A 1 105 ? -3.313 -14.439 -17.723 1.00 91.19 105 GLY A CA 1
ATOM 836 C C . GLY A 1 105 ? -4.276 -15.222 -16.821 1.00 91.19 105 GLY A C 1
ATOM 837 O O . GLY A 1 105 ? -4.450 -16.418 -17.045 1.00 91.19 105 GLY A O 1
ATOM 838 N N . MET A 1 106 ? -4.925 -14.583 -15.842 1.00 91.38 106 MET A N 1
ATOM 839 C CA . MET A 1 106 ? -5.839 -15.246 -14.896 1.00 91.38 106 MET A CA 1
ATOM 840 C C . MET A 1 106 ? -7.256 -14.676 -14.910 1.00 91.38 106 MET A C 1
ATOM 842 O O . MET A 1 106 ? -8.199 -15.374 -14.538 1.00 91.38 106 MET A O 1
ATOM 846 N N . GLY A 1 107 ? -7.421 -13.443 -15.386 1.00 94.06 107 GLY A N 1
ATOM 847 C CA . GLY A 1 107 ? -8.699 -12.756 -15.386 1.00 94.06 107 GLY A CA 1
ATOM 848 C C . GLY A 1 107 ? -9.069 -12.275 -13.988 1.00 94.06 107 GLY A C 1
ATOM 849 O O . GLY A 1 107 ? -8.220 -11.911 -13.174 1.00 94.06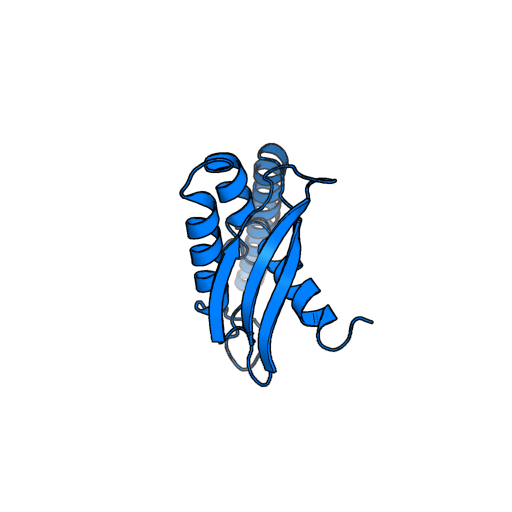 107 GLY A O 1
ATOM 850 N N . LEU A 1 108 ? -10.367 -12.279 -13.706 1.00 96.62 108 LEU A N 1
ATOM 851 C CA . LEU A 1 108 ? -10.897 -11.718 -12.477 1.00 96.62 108 LEU A CA 1
ATOM 852 C C . LEU A 1 108 ? -10.519 -12.547 -11.242 1.00 96.62 108 LEU A C 1
ATOM 854 O O . LEU A 1 108 ? -10.806 -13.741 -11.161 1.00 96.62 108 LEU A O 1
ATOM 858 N N . TRP A 1 109 ? -9.961 -11.874 -10.245 1.00 96.56 109 TRP A N 1
ATOM 859 C CA . TRP A 1 109 ? -9.515 -12.447 -8.989 1.00 96.56 109 TRP A CA 1
ATOM 860 C C . TRP A 1 109 ? -9.992 -11.609 -7.802 1.00 96.56 109 TRP A C 1
ATOM 862 O O . TRP A 1 109 ? -9.914 -10.380 -7.816 1.00 96.56 109 TRP A O 1
ATOM 872 N N . GLU A 1 110 ? -10.475 -12.285 -6.761 1.00 97.56 110 GLU A N 1
ATOM 873 C CA . GLU A 1 110 ? -10.973 -11.674 -5.528 1.00 97.56 110 GLU A CA 1
ATOM 874 C C . GLU A 1 110 ? -10.224 -12.230 -4.318 1.00 97.56 110 GLU A C 1
ATOM 876 O O . GLU A 1 110 ? -9.962 -13.434 -4.229 1.00 97.56 110 GLU A O 1
ATOM 881 N N . HIS A 1 111 ? -9.874 -11.353 -3.376 1.00 97.44 111 HIS A N 1
ATOM 882 C CA . HIS A 1 111 ? -9.171 -11.743 -2.157 1.00 97.44 111 HIS A CA 1
ATOM 883 C C . HIS A 1 111 ? -9.318 -10.705 -1.046 1.00 97.44 111 HIS A C 1
ATOM 885 O O . HIS A 1 111 ? -9.678 -9.556 -1.295 1.00 97.44 111 HIS A O 1
ATOM 891 N N . VAL A 1 112 ? -8.982 -11.100 0.183 1.00 98.12 112 VAL A N 1
ATOM 892 C CA . VAL A 1 112 ? -8.844 -10.180 1.316 1.00 98.12 112 VAL A CA 1
ATOM 893 C C . VAL A 1 112 ? -7.366 -10.040 1.648 1.00 98.12 112 VAL A C 1
ATOM 895 O O . VAL A 1 112 ? -6.763 -10.962 2.186 1.00 98.12 112 VAL A O 1
ATOM 898 N N . LEU A 1 113 ? -6.785 -8.889 1.326 1.00 98.38 113 LEU A N 1
ATOM 899 C CA . LEU A 1 113 ? -5.413 -8.556 1.694 1.00 98.38 113 LEU A CA 1
ATOM 900 C C . LEU A 1 113 ? -5.346 -8.185 3.178 1.00 98.38 113 LEU A C 1
ATOM 902 O O . LEU A 1 113 ? -6.224 -7.497 3.700 1.00 98.38 113 LEU A O 1
ATOM 906 N N . SER A 1 114 ? -4.275 -8.593 3.845 1.00 98.25 114 SER A N 1
ATOM 907 C CA . SER A 1 114 ? -3.972 -8.292 5.241 1.00 98.25 114 SER A CA 1
ATOM 908 C C . SER A 1 114 ? -2.734 -7.395 5.327 1.00 98.25 114 SER A C 1
ATOM 910 O O . SER A 1 114 ? -1.629 -7.842 5.653 1.00 98.25 114 SER A O 1
ATOM 912 N N . VAL A 1 115 ? -2.917 -6.101 5.077 1.00 98.56 115 VAL A N 1
ATOM 913 C CA . VAL A 1 115 ? -1.811 -5.162 4.860 1.00 98.56 115 VAL A CA 1
ATOM 914 C C . VAL A 1 115 ? -1.342 -4.510 6.156 1.00 98.56 115 VAL A C 1
ATOM 916 O O . VAL A 1 115 ? -2.156 -4.011 6.929 1.00 98.56 115 VAL A O 1
ATOM 919 N N . PHE A 1 116 ? -0.029 -4.480 6.394 1.00 98.50 116 PHE A N 1
ATOM 920 C CA . PHE A 1 116 ? 0.551 -3.788 7.546 1.00 98.50 116 PHE A CA 1
ATOM 921 C C . PHE A 1 116 ? 0.412 -2.265 7.414 1.00 98.50 116 PHE A C 1
ATOM 923 O O . PHE A 1 116 ? 0.688 -1.697 6.362 1.00 98.50 116 PHE A O 1
ATOM 930 N N . VAL A 1 117 ? 0.005 -1.611 8.498 1.00 98.56 117 VAL A N 1
ATOM 931 C CA . VAL A 1 117 ? -0.179 -0.164 8.588 1.00 98.56 117 VAL A CA 1
ATOM 932 C C . VAL A 1 117 ? 0.727 0.372 9.688 1.00 98.56 117 VAL A C 1
ATOM 934 O O . VAL A 1 117 ? 0.450 0.184 10.876 1.00 98.56 117 VAL A O 1
ATOM 937 N N . SER A 1 118 ? 1.795 1.061 9.291 1.00 98.38 118 SER A N 1
ATOM 938 C CA . SER A 1 118 ? 2.737 1.666 10.232 1.00 98.38 118 SER A CA 1
ATOM 939 C C . SER A 1 118 ? 2.081 2.809 11.002 1.00 98.38 118 SER A C 1
ATOM 941 O O . SER A 1 118 ? 1.329 3.599 10.427 1.00 98.38 118 SER A O 1
ATOM 943 N N . THR A 1 119 ? 2.372 2.942 12.297 1.00 98.44 119 THR A N 1
ATOM 944 C CA . THR A 1 119 ? 1.904 4.084 13.103 1.00 98.44 119 THR A CA 1
ATOM 945 C C . THR A 1 119 ? 2.575 5.390 12.656 1.00 98.44 119 THR A C 1
ATOM 947 O O . THR A 1 119 ? 3.657 5.347 12.064 1.00 98.44 119 THR A O 1
ATOM 950 N N . PRO A 1 120 ? 1.998 6.570 12.953 1.00 98.44 120 PRO A N 1
ATOM 951 C CA . PRO A 1 120 ? 2.617 7.849 12.599 1.00 98.44 120 PRO A CA 1
ATOM 952 C C . PRO A 1 120 ? 4.045 8.005 13.144 1.00 98.44 120 PRO A C 1
ATOM 954 O O . PRO A 1 120 ? 4.920 8.531 12.459 1.00 98.44 120 PRO A O 1
ATOM 957 N N . GLU A 1 121 ? 4.306 7.494 14.347 1.00 98.31 121 GLU A N 1
ATOM 958 C CA . GLU A 1 121 ? 5.620 7.535 14.995 1.00 98.31 121 GLU A CA 1
ATOM 959 C C . GLU A 1 121 ? 6.620 6.614 14.289 1.00 98.31 121 GLU A C 1
ATOM 961 O O . GLU A 1 121 ? 7.774 6.994 14.089 1.00 98.31 121 GLU A O 1
ATOM 966 N N . GLN A 1 122 ? 6.178 5.417 13.880 1.00 98.25 122 GLN A N 1
ATOM 967 C CA . GLN A 1 122 ? 6.993 4.511 13.070 1.00 98.25 122 GLN A CA 1
ATOM 968 C C . GLN A 1 122 ? 7.321 5.156 11.722 1.00 98.25 122 GLN A C 1
ATOM 970 O O . GLN A 1 122 ? 8.487 5.222 11.356 1.00 98.25 122 GLN A O 1
ATOM 975 N N . LEU A 1 123 ? 6.327 5.725 11.030 1.00 98.25 123 LEU A N 1
ATOM 976 C CA . LEU A 1 123 ? 6.537 6.417 9.756 1.00 98.25 123 LEU A CA 1
ATOM 977 C C . LEU A 1 123 ? 7.563 7.546 9.881 1.00 98.25 123 LEU A C 1
ATOM 979 O O . LEU A 1 123 ? 8.457 7.655 9.044 1.00 98.25 123 LEU A O 1
ATOM 983 N N . ALA A 1 124 ? 7.449 8.387 10.912 1.00 98.31 124 ALA A N 1
ATOM 984 C CA . ALA A 1 124 ? 8.379 9.489 11.132 1.00 98.31 124 ALA A CA 1
ATOM 985 C C . ALA A 1 124 ? 9.816 8.985 11.331 1.00 98.31 124 ALA A C 1
ATOM 987 O O . ALA A 1 124 ? 10.724 9.429 10.622 1.00 98.31 124 ALA A O 1
ATOM 988 N N . ARG A 1 125 ? 10.000 8.020 12.240 1.00 98.44 125 ARG A N 1
ATOM 989 C CA . ARG A 1 125 ? 11.304 7.429 12.558 1.00 98.44 125 ARG A CA 1
ATOM 990 C C . ARG A 1 125 ? 11.913 6.705 11.361 1.00 98.44 125 ARG A C 1
ATOM 992 O O . ARG A 1 125 ? 13.071 6.932 11.031 1.00 98.44 125 ARG A O 1
ATOM 999 N N . ASP A 1 126 ? 11.144 5.848 10.701 1.00 97.94 126 ASP A N 1
ATOM 1000 C CA . ASP A 1 126 ? 11.656 4.978 9.645 1.00 97.94 126 ASP A CA 1
ATOM 1001 C C . ASP A 1 126 ? 12.022 5.806 8.396 1.00 97.94 126 ASP A C 1
ATOM 1003 O O . ASP A 1 126 ? 13.035 5.546 7.748 1.00 97.94 126 ASP A O 1
ATOM 1007 N N . ARG A 1 127 ? 11.277 6.887 8.108 1.00 98.25 127 ARG A N 1
ATOM 1008 C CA . ARG A 1 127 ? 11.635 7.873 7.069 1.00 98.25 127 ARG A CA 1
ATOM 1009 C C . ARG A 1 127 ? 12.891 8.670 7.417 1.00 98.25 127 ARG A C 1
ATOM 1011 O O . ARG A 1 127 ?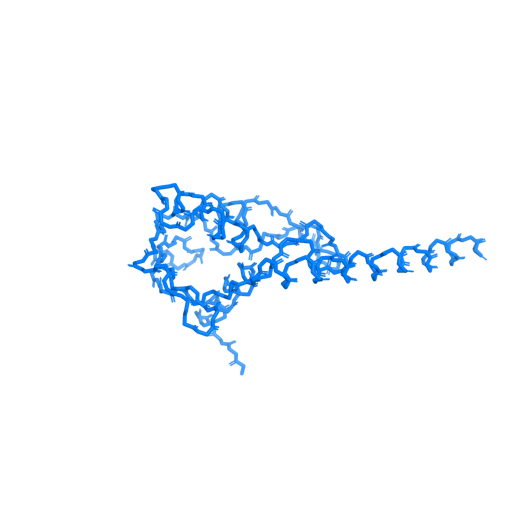 13.693 8.967 6.533 1.00 98.25 127 ARG A O 1
ATOM 1018 N N . GLU A 1 128 ? 13.060 9.067 8.676 1.00 98.25 128 GLU A N 1
ATOM 1019 C CA . GLU A 1 128 ? 14.276 9.749 9.133 1.00 98.25 128 GLU A CA 1
ATOM 1020 C C . GLU A 1 128 ? 15.500 8.840 9.005 1.00 98.25 128 GLU A C 1
ATOM 1022 O O . GLU A 1 128 ? 16.513 9.241 8.427 1.00 98.25 128 GLU A O 1
ATOM 1027 N N . GLN A 1 129 ? 15.375 7.592 9.452 1.00 97.88 129 GLN A N 1
ATOM 1028 C CA . GLN A 1 129 ? 16.422 6.589 9.325 1.00 97.88 129 GLN A CA 1
ATOM 1029 C C . GLN A 1 129 ? 16.766 6.312 7.854 1.00 97.88 129 GLN A C 1
ATOM 1031 O O . GLN A 1 129 ? 17.945 6.278 7.491 1.00 97.88 129 GLN A O 1
ATOM 1036 N N . ALA A 1 130 ? 15.760 6.168 6.987 1.00 97.44 130 ALA A N 1
ATOM 1037 C CA . ALA A 1 130 ? 15.974 5.964 5.559 1.00 97.44 130 ALA A CA 1
ATOM 1038 C C . ALA A 1 130 ? 16.723 7.138 4.912 1.00 97.44 130 ALA A C 1
ATOM 1040 O O . ALA A 1 130 ? 17.674 6.913 4.162 1.00 97.44 130 ALA A O 1
ATOM 1041 N N . ARG A 1 131 ? 16.355 8.385 5.248 1.00 97.69 131 ARG A N 1
ATOM 1042 C CA . ARG A 1 131 ? 17.071 9.590 4.790 1.00 97.69 131 ARG A CA 1
ATOM 1043 C C . ARG A 1 131 ? 18.524 9.597 5.247 1.00 97.69 131 ARG A C 1
ATOM 1045 O O . ARG A 1 131 ? 19.413 9.771 4.420 1.00 97.69 131 ARG A O 1
ATOM 1052 N N . PHE A 1 132 ? 18.771 9.331 6.529 1.00 97.56 132 PHE A N 1
ATOM 1053 C CA . PHE A 1 132 ? 20.126 9.277 7.076 1.00 97.56 132 PHE A CA 1
ATOM 1054 C C . PHE A 1 132 ? 21.017 8.280 6.317 1.00 97.56 132 PHE A C 1
ATOM 1056 O O . PHE A 1 132 ? 22.155 8.593 5.960 1.00 97.56 132 PHE A O 1
ATOM 1063 N N . HIS A 1 133 ? 20.499 7.081 6.034 1.00 96.62 133 HIS A N 1
ATOM 1064 C CA . HIS A 1 133 ? 21.237 6.073 5.275 1.00 96.62 133 HIS A CA 1
ATOM 1065 C C . HIS A 1 133 ? 21.419 6.456 3.799 1.00 96.62 133 HIS A C 1
ATOM 1067 O O . HIS A 1 133 ? 22.516 6.266 3.271 1.00 96.62 133 HIS A O 1
ATOM 1073 N N . ASN A 1 134 ? 20.400 7.035 3.153 1.00 95.88 134 ASN A N 1
ATOM 1074 C CA . ASN A 1 134 ? 20.489 7.513 1.770 1.00 95.88 134 ASN A CA 1
ATOM 1075 C C . ASN A 1 134 ? 21.591 8.574 1.608 1.00 95.88 134 ASN A C 1
ATOM 1077 O O . ASN A 1 134 ? 22.443 8.456 0.727 1.00 95.88 134 ASN A O 1
ATOM 1081 N N . ASP A 1 135 ? 21.625 9.564 2.503 1.00 95.31 135 ASP A N 1
ATOM 1082 C CA . ASP A 1 135 ? 22.613 10.648 2.480 1.00 95.31 135 ASP A CA 1
ATOM 1083 C C . ASP A 1 135 ? 24.035 10.131 2.723 1.00 95.31 135 ASP A C 1
ATOM 1085 O O . ASP A 1 135 ? 24.994 10.582 2.087 1.00 95.31 135 ASP A O 1
ATOM 1089 N N . LYS A 1 136 ? 24.182 9.149 3.622 1.00 94.38 136 LYS A N 1
ATOM 1090 C CA . LYS A 1 136 ? 25.468 8.499 3.888 1.00 94.38 136 LYS A CA 1
ATOM 1091 C C . LYS A 1 136 ? 26.000 7.777 2.647 1.00 94.38 136 LYS A C 1
ATOM 1093 O O . LYS A 1 136 ? 27.183 7.918 2.349 1.00 94.38 136 LYS A O 1
ATOM 1098 N N . ILE A 1 137 ? 25.153 7.035 1.930 1.00 91.75 137 ILE A N 1
ATOM 1099 C CA . ILE A 1 137 ? 25.544 6.318 0.704 1.00 91.75 137 ILE A CA 1
ATOM 1100 C C . ILE A 1 137 ? 25.971 7.307 -0.381 1.00 91.75 137 ILE A C 1
ATOM 1102 O O . ILE A 1 137 ? 27.084 7.198 -0.888 1.00 91.75 137 ILE A O 1
ATOM 1106 N N . LYS A 1 138 ? 25.159 8.337 -0.649 1.00 90.56 138 LYS A N 1
ATOM 1107 C CA . LYS A 1 138 ? 25.483 9.373 -1.645 1.00 90.56 138 LYS A CA 1
ATOM 1108 C C . LYS A 1 138 ? 26.803 10.082 -1.357 1.00 90.56 138 LYS A C 1
ATOM 1110 O O . LYS A 1 138 ? 27.553 10.393 -2.279 1.00 90.56 138 LYS A O 1
ATOM 1115 N N . ARG A 1 139 ? 27.105 10.346 -0.080 1.00 91.94 139 ARG A N 1
ATOM 1116 C CA . ARG A 1 139 ? 28.392 10.932 0.318 1.00 91.94 139 ARG A CA 1
ATOM 1117 C C . ARG A 1 139 ? 29.553 10.006 -0.032 1.00 91.94 139 ARG A C 1
ATOM 1119 O O . ARG A 1 139 ? 30.521 10.467 -0.624 1.00 91.94 139 ARG A O 1
ATOM 1126 N N . ILE A 1 140 ? 29.440 8.726 0.318 1.00 90.62 140 ILE A N 1
ATOM 1127 C CA . ILE A 1 140 ? 30.470 7.720 0.044 1.00 90.62 140 ILE A CA 1
ATOM 1128 C C . ILE A 1 140 ? 30.697 7.592 -1.469 1.00 90.62 140 ILE A C 1
ATOM 1130 O O . ILE A 1 140 ? 31.834 7.679 -1.922 1.00 90.62 140 ILE A O 1
ATOM 1134 N N . GLU A 1 141 ? 29.633 7.456 -2.260 1.00 88.50 141 GLU A N 1
ATOM 1135 C CA . GLU A 1 141 ? 29.714 7.374 -3.727 1.00 88.50 141 GLU A CA 1
ATOM 1136 C C . GLU A 1 141 ? 30.359 8.626 -4.340 1.00 88.50 141 GLU A C 1
ATOM 1138 O O . GLU A 1 141 ? 31.245 8.523 -5.186 1.00 88.50 141 GLU A O 1
ATOM 1143 N N . GLY A 1 142 ? 29.984 9.815 -3.858 1.00 88.25 142 GLY A N 1
ATOM 1144 C CA . GLY A 1 142 ? 30.586 11.075 -4.292 1.00 88.25 142 GLY A CA 1
ATOM 1145 C C . GLY A 1 142 ? 32.058 11.238 -3.895 1.00 88.25 142 GLY A C 1
ATOM 1146 O O . GLY A 1 142 ? 32.791 11.963 -4.566 1.00 88.25 142 GLY A O 1
ATOM 1147 N N . GLU A 1 143 ? 32.514 10.592 -2.820 1.00 86.06 143 GLU A N 1
ATOM 1148 C CA . GLU A 1 143 ? 33.932 10.546 -2.442 1.00 86.06 143 GLU A CA 1
ATOM 1149 C C . GLU A 1 143 ? 34.734 9.594 -3.336 1.00 86.06 143 GLU A C 1
ATOM 1151 O O . GLU A 1 143 ? 35.866 9.926 -3.688 1.00 86.06 143 GLU A O 1
ATOM 1156 N N . TYR A 1 144 ? 34.162 8.451 -3.734 1.00 80.81 144 TYR A N 1
ATOM 1157 C CA . TYR A 1 144 ? 34.791 7.529 -4.687 1.00 80.81 144 TYR A CA 1
ATOM 1158 C C . TYR A 1 144 ? 34.921 8.151 -6.081 1.00 80.81 144 TYR A C 1
ATOM 1160 O O . TYR A 1 144 ? 36.013 8.140 -6.638 1.00 80.81 144 TYR A O 1
ATOM 1168 N N . ALA A 1 145 ? 33.867 8.795 -6.589 1.00 79.19 145 A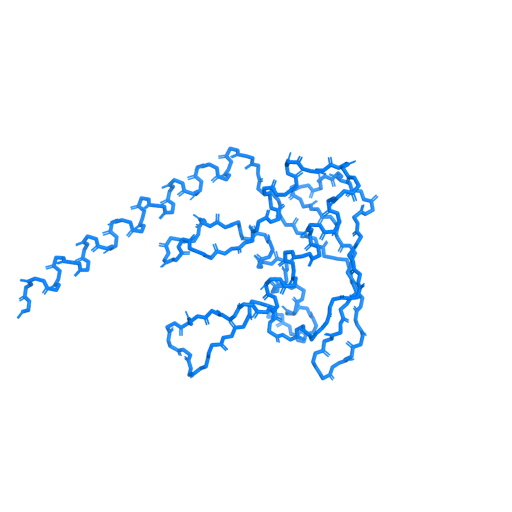LA A N 1
ATOM 1169 C CA . ALA A 1 145 ? 33.873 9.433 -7.909 1.00 79.19 145 ALA A CA 1
ATOM 1170 C C . ALA A 1 145 ? 34.860 10.614 -8.042 1.00 79.19 145 ALA A C 1
ATOM 1172 O O . ALA A 1 145 ? 35.179 11.027 -9.148 1.00 79.19 145 ALA A O 1
ATOM 1173 N N . LYS A 1 146 ? 35.337 11.186 -6.926 1.00 75.12 146 LYS A N 1
ATOM 1174 C CA . LYS A 1 146 ? 36.369 12.246 -6.910 1.00 75.12 146 LYS A CA 1
ATOM 1175 C C . LYS A 1 146 ? 37.804 11.710 -6.883 1.00 75.12 146 LYS A C 1
ATOM 1177 O O . LYS A 1 146 ? 38.737 12.508 -6.930 1.00 75.12 146 LYS A O 1
ATOM 1182 N N . ARG A 1 147 ? 37.984 10.400 -6.685 1.00 72.31 147 ARG A N 1
ATOM 1183 C CA . ARG A 1 147 ? 39.297 9.733 -6.620 1.00 72.31 147 ARG A CA 1
ATOM 1184 C C . ARG A 1 147 ? 39.697 9.079 -7.947 1.00 72.31 147 ARG A C 1
ATOM 1186 O O . ARG A 1 147 ? 40.829 8.610 -8.038 1.00 72.31 147 ARG A O 1
ATOM 1193 N N . GLU A 1 148 ? 38.787 9.050 -8.917 1.00 59.28 148 GLU A N 1
ATOM 1194 C CA . GLU A 1 148 ? 38.999 8.650 -10.317 1.00 59.28 148 GLU A CA 1
ATOM 1195 C C . GLU A 1 148 ? 39.248 9.884 -11.195 1.00 59.28 148 GLU A C 1
ATOM 1197 O O . GLU A 1 148 ? 40.062 9.767 -12.138 1.00 59.28 148 GLU A O 1
#

Nearest PDB structures (foldseek):
  4hgy-assembly1_E  TM=5.517E-01  e=4.650E-01  Streptomyces caelestis
  4hh4-assembly1_D  TM=5.516E-01  e=1.112E+00  Streptomyces caelestis
  7q2t-assembly1_XXX  TM=5.003E-01  e=1.045E+00  Rattus norvegicus
  5mmm-assembly1_y  TM=3.626E-01  e=1.831E+00  Spinacia oleracea
  6mf6-assembly2_B  TM=1.888E-01  e=6.349E-01  Saccharomyces cerevisiae S288C

pLDDT: mean 92.19, std 10.09, range [52.25, 98.62]

Foldseek 3Di:
DDDDPRVLLVLVQVQAQFDQLLAQQDNRGGFCLLVLLVVAPVHPCSQVVVQVRVVCQQPPFDDDDPDPDTAGSNRFFPDWPGKDQPDSDQDVQWGWIWTWTQGHPPGIDIDIRTHHHDDPVRVVVSSVVSNVSNVVVVVVVVVVVVVD

Radius of gyration: 17.18 Å; Cα contacts (8 Å, |Δi|>4): 223; chains: 1; bounding box: 56×33×34 Å